Protein AF-A0A536GMS0-F1 (afdb_monomer)

Sequence (43 aa):
ACIGPITAQTARDLAMRVDIIAQEYTTRGLVEAIVRSRTPISA

Nearest PDB structures (foldseek):
  1jr2-assembly2_B  TM=8.736E-01  e=1.235E+00  Homo sapiens
  3re1-assembly2_B  TM=6.591E-01  e=7.213E+00  Pseudomonas syringae pv. tomato str. DC3000

Solvent-accessible surface area (backbone atoms only — not comparable to full-atom values): 2638 Å² total; per-residue (Å²): 100,28,54,32,71,68,58,41,48,56,37,45,76,69,72,43,84,72,88,42,64,22,89,42,83,42,74,65,34,31,52,52,49,55,58,70,71,52,77,79,82,81,126

Structure (mmCIF, N/CA/C/O backbone):
data_AF-A0A536GMS0-F1
#
_entry.id   AF-A0A536GMS0-F1
#
loop_
_atom_site.group_PDB
_atom_site.id
_atom_site.type_symbol
_atom_site.label_atom_id
_atom_site.label_alt_id
_atom_site.label_comp_id
_atom_site.label_asym_id
_atom_site.label_entity_id
_atom_site.label_seq_id
_atom_site.pdbx_PDB_ins_code
_atom_site.Cartn_x
_atom_site.Cartn_y
_atom_site.Cartn_z
_atom_site.occupancy
_atom_site.B_iso_or_equiv
_atom_site.auth_seq_id
_atom_site.auth_comp_id
_atom_site.auth_asym_id
_atom_site.auth_atom_id
_atom_site.pdbx_PDB_model_num
ATOM 1 N N . ALA A 1 1 ? 0.440 -2.698 -5.220 1.00 95.19 1 ALA A N 1
ATOM 2 C CA . ALA A 1 1 ? 1.207 -2.164 -4.074 1.00 95.19 1 ALA A CA 1
ATOM 3 C C . ALA A 1 1 ? 0.251 -1.437 -3.136 1.00 95.19 1 ALA A C 1
ATOM 5 O O . ALA A 1 1 ? -0.639 -0.765 -3.641 1.00 95.19 1 ALA A O 1
ATOM 6 N N . CYS A 1 2 ? 0.411 -1.555 -1.819 1.00 98.12 2 CYS A N 1
ATOM 7 C CA . CYS A 1 2 ? -0.457 -0.921 -0.821 1.00 98.12 2 CYS A CA 1
ATOM 8 C C . CYS A 1 2 ? 0.371 -0.186 0.243 1.00 98.12 2 CYS A C 1
ATOM 10 O O . CYS A 1 2 ? 1.455 -0.642 0.604 1.00 98.12 2 CYS A O 1
ATOM 12 N N . ILE A 1 3 ? -0.151 0.931 0.763 1.00 96.94 3 ILE A N 1
ATOM 13 C CA . ILE A 1 3 ? 0.535 1.767 1.769 1.00 96.94 3 ILE A CA 1
ATOM 14 C C . ILE A 1 3 ? 0.619 1.109 3.155 1.00 96.94 3 ILE A C 1
ATOM 16 O O . ILE A 1 3 ? 1.442 1.501 3.969 1.00 96.94 3 ILE A O 1
ATOM 20 N N . GLY A 1 4 ? -0.206 0.094 3.419 1.00 96.94 4 GLY A N 1
ATOM 21 C CA . GLY A 1 4 ? -0.205 -0.630 4.684 1.00 96.94 4 GLY A CA 1
ATOM 22 C C . GLY A 1 4 ? -1.085 -1.884 4.657 1.00 96.94 4 GLY A C 1
ATOM 23 O O . GLY A 1 4 ? -1.748 -2.161 3.647 1.00 96.94 4 GLY A O 1
ATOM 24 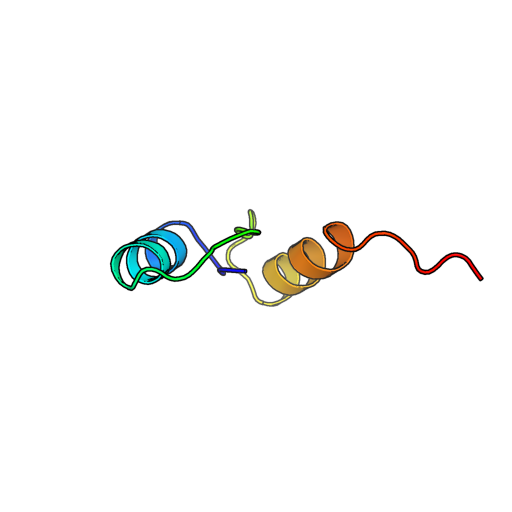N N . PRO A 1 5 ? -1.101 -2.650 5.763 1.00 96.75 5 PRO A N 1
ATOM 25 C CA . PRO A 1 5 ? -1.744 -3.962 5.831 1.00 96.75 5 PRO A CA 1
ATOM 26 C C . PRO A 1 5 ? -3.270 -3.904 5.697 1.00 96.75 5 PRO A C 1
ATOM 28 O O . PRO A 1 5 ? -3.850 -4.784 5.071 1.00 96.75 5 PRO A O 1
ATOM 31 N N . ILE A 1 6 ? -3.917 -2.855 6.211 1.00 97.69 6 ILE A N 1
ATOM 32 C CA . ILE A 1 6 ? -5.380 -2.703 6.137 1.00 97.69 6 ILE A CA 1
ATOM 33 C C . ILE A 1 6 ? -5.823 -2.508 4.682 1.00 97.69 6 ILE A C 1
ATOM 35 O O . ILE A 1 6 ? -6.663 -3.251 4.187 1.00 97.69 6 ILE A O 1
ATOM 39 N N . THR A 1 7 ? -5.194 -1.578 3.956 1.00 97.50 7 THR A N 1
ATOM 40 C CA . THR A 1 7 ? -5.461 -1.379 2.522 1.00 97.50 7 THR A CA 1
ATOM 41 C C . THR A 1 7 ? -5.178 -2.644 1.712 1.00 97.50 7 THR A C 1
ATOM 43 O O . THR A 1 7 ? -5.920 -2.959 0.785 1.00 97.50 7 THR A O 1
ATOM 46 N N . ALA A 1 8 ? -4.118 -3.383 2.058 1.00 98.00 8 ALA A N 1
ATOM 47 C CA . ALA A 1 8 ? -3.798 -4.646 1.401 1.00 98.00 8 ALA A CA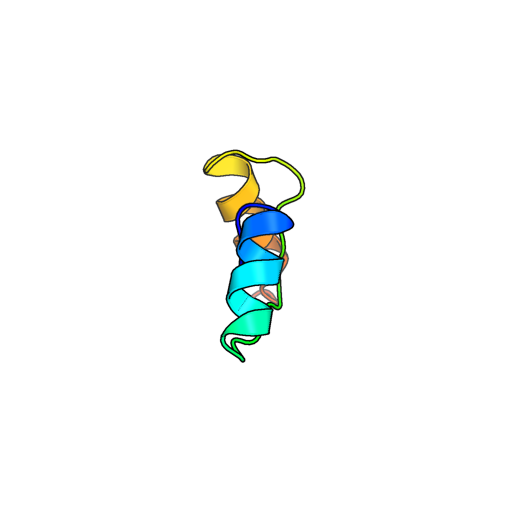 1
ATOM 48 C C . ALA A 1 8 ? -4.877 -5.709 1.631 1.00 98.00 8 ALA A C 1
ATOM 50 O O . ALA A 1 8 ? -5.191 -6.451 0.704 1.00 98.00 8 ALA A O 1
ATOM 51 N 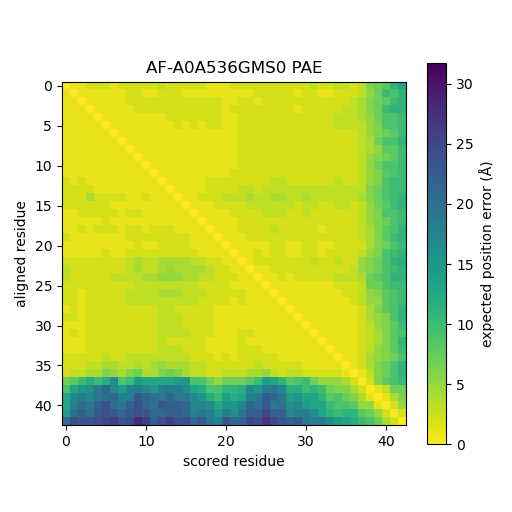N . GLN A 1 9 ? -5.448 -5.774 2.837 1.00 98.38 9 GLN A N 1
ATOM 52 C CA . GLN A 1 9 ? -6.547 -6.685 3.132 1.00 98.38 9 GLN A CA 1
ATOM 53 C C . GLN A 1 9 ? -7.776 -6.342 2.288 1.00 98.38 9 GLN A C 1
ATOM 55 O O . GLN A 1 9 ? -8.232 -7.196 1.538 1.00 98.38 9 GLN A O 1
ATOM 60 N N . THR A 1 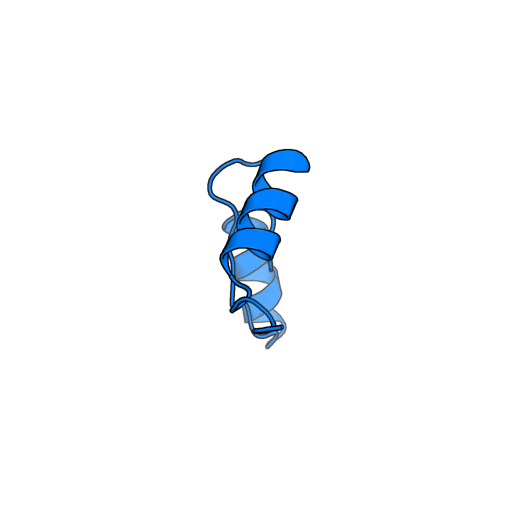10 ? -8.213 -5.078 2.287 1.00 98.50 10 THR A N 1
ATOM 61 C CA . THR A 1 10 ? -9.337 -4.629 1.447 1.00 98.50 10 THR A CA 1
ATOM 62 C C . THR A 1 10 ? -9.109 -4.942 -0.031 1.00 98.50 10 THR A C 1
ATOM 64 O O . THR A 1 10 ? -10.018 -5.388 -0.723 1.00 98.50 10 THR A O 1
ATOM 67 N N . ALA A 1 11 ? -7.886 -4.745 -0.531 1.00 98.31 11 ALA A N 1
ATOM 68 C CA . ALA A 1 11 ? -7.557 -5.075 -1.910 1.00 98.31 11 ALA A CA 1
ATOM 69 C C . ALA A 1 11 ? -7.697 -6.578 -2.202 1.00 98.31 11 ALA A C 1
ATOM 71 O O . ALA A 1 11 ? -8.270 -6.947 -3.225 1.00 98.31 11 ALA A O 1
ATOM 72 N N . ARG A 1 12 ? -7.222 -7.441 -1.297 1.00 98.25 12 ARG A N 1
ATOM 73 C CA . ARG A 1 12 ? -7.364 -8.900 -1.422 1.00 98.25 12 ARG A CA 1
ATOM 74 C C . ARG A 1 12 ? -8.816 -9.353 -1.342 1.00 98.25 12 ARG A C 1
ATOM 76 O O . ARG A 1 12 ? -9.201 -10.222 -2.117 1.00 98.25 12 ARG A O 1
ATOM 83 N N . ASP A 1 13 ? -9.612 -8.748 -0.465 1.00 98.56 13 ASP A N 1
ATOM 84 C CA . ASP A 1 13 ? -11.046 -9.040 -0.338 1.00 98.56 13 ASP A CA 1
ATOM 85 C C . ASP A 1 13 ? -11.799 -8.706 -1.637 1.00 98.56 13 ASP A C 1
ATOM 87 O O . ASP A 1 13 ? -12.756 -9.381 -2.007 1.00 98.56 13 ASP A O 1
ATOM 91 N N . LEU A 1 14 ? -11.311 -7.710 -2.382 1.00 98.50 14 LEU A N 1
ATOM 92 C CA . LEU A 1 14 ? -11.779 -7.345 -3.723 1.00 98.50 14 LEU A CA 1
ATOM 93 C C . LEU A 1 14 ? -11.118 -8.163 -4.850 1.00 98.50 14 LEU A C 1
ATOM 95 O O . LEU A 1 14 ? -11.152 -7.755 -6.010 1.00 98.50 14 LEU A O 1
ATOM 99 N N . ALA A 1 15 ? -1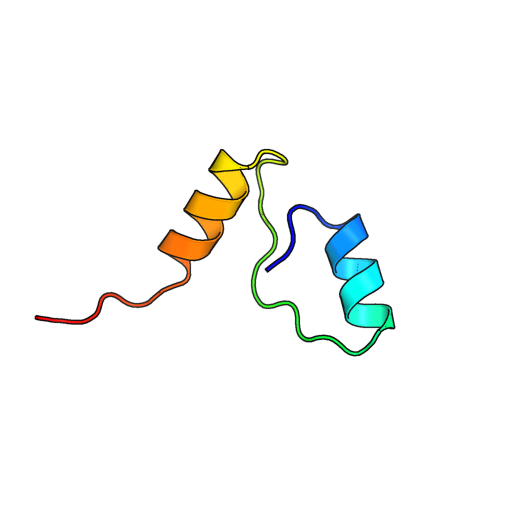0.488 -9.295 -4.525 1.00 98.38 15 ALA A N 1
ATOM 100 C CA . ALA A 1 15 ? -9.762 -10.170 -5.449 1.00 98.38 15 ALA A CA 1
ATOM 101 C C . ALA A 1 15 ? -8.612 -9.490 -6.225 1.00 98.38 15 ALA A C 1
ATOM 103 O O . ALA A 1 15 ? -8.152 -10.004 -7.247 1.00 98.38 15 ALA A O 1
ATOM 104 N N . MET A 1 16 ? -8.096 -8.356 -5.739 1.00 98.25 16 MET A N 1
ATOM 105 C CA . MET A 1 16 ? -6.913 -7.722 -6.319 1.00 98.25 16 MET A CA 1
ATOM 106 C C . MET A 1 16 ? -5.634 -8.392 -5.819 1.00 98.25 16 MET A C 1
ATOM 108 O O . MET A 1 16 ? -5.465 -8.707 -4.637 1.00 98.25 16 MET A O 1
ATOM 112 N N . ARG A 1 17 ? -4.673 -8.547 -6.728 1.00 97.50 17 ARG A N 1
ATOM 113 C CA . ARG A 1 17 ? -3.329 -9.015 -6.396 1.00 97.50 17 ARG A CA 1
ATOM 114 C C . ARG A 1 17 ? -2.531 -7.898 -5.716 1.00 97.50 17 ARG A C 1
ATOM 116 O O . ARG A 1 17 ? -2.446 -6.780 -6.223 1.00 97.50 17 ARG A O 1
ATOM 123 N N . VAL A 1 18 ? -1.908 -8.211 -4.579 1.00 96.88 18 VAL A N 1
ATOM 124 C CA . VAL A 1 18 ? -1.051 -7.279 -3.829 1.00 96.88 18 VAL A CA 1
ATOM 125 C C . VAL A 1 18 ? 0.364 -7.838 -3.730 1.00 96.88 18 VAL A C 1
ATOM 127 O O . VAL A 1 18 ? 0.643 -8.676 -2.878 1.00 96.88 18 VAL A O 1
ATOM 130 N N . ASP A 1 19 ? 1.262 -7.335 -4.577 1.00 96.31 19 ASP A N 1
ATOM 131 C CA . ASP A 1 19 ? 2.668 -7.771 -4.619 1.00 96.31 19 ASP A CA 1
ATOM 132 C 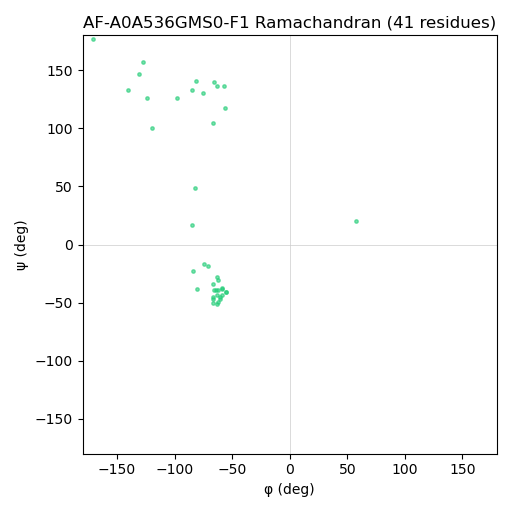C . ASP A 1 19 ? 3.576 -7.068 -3.601 1.00 96.31 19 ASP A C 1
ATOM 134 O O . ASP A 1 19 ? 4.645 -7.564 -3.262 1.00 96.31 19 ASP A O 1
ATOM 138 N N . ILE A 1 20 ? 3.183 -5.877 -3.141 1.00 96.56 20 ILE A N 1
ATOM 139 C CA . ILE A 1 20 ? 4.029 -4.994 -2.326 1.00 96.56 20 ILE A CA 1
ATOM 140 C C . ILE A 1 20 ? 3.166 -4.345 -1.251 1.00 96.56 20 ILE A C 1
ATOM 142 O O . ILE A 1 20 ? 2.112 -3.789 -1.567 1.00 96.56 20 ILE A O 1
ATOM 146 N N . ILE A 1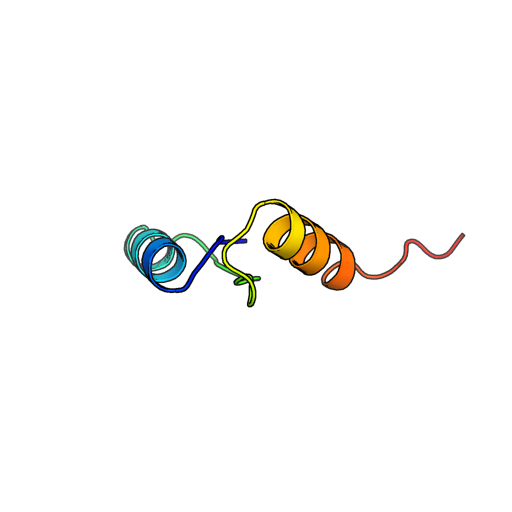 21 ? 3.640 -4.359 -0.008 1.00 97.00 21 ILE A N 1
ATOM 147 C CA . ILE A 1 21 ? 3.089 -3.581 1.105 1.00 97.00 21 ILE A CA 1
ATOM 148 C C . ILE A 1 21 ? 4.233 -2.740 1.675 1.00 97.00 21 ILE A C 1
ATOM 150 O O . ILE A 1 21 ? 5.300 -3.280 1.969 1.00 97.00 21 ILE A O 1
ATOM 154 N N . ALA A 1 22 ? 4.036 -1.426 1.780 1.00 97.12 22 ALA A N 1
ATOM 155 C CA . ALA A 1 22 ? 5.038 -0.527 2.347 1.00 97.12 22 ALA A CA 1
ATOM 156 C C . ALA A 1 22 ? 5.249 -0.814 3.846 1.00 97.12 22 ALA A C 1
ATOM 158 O O . ALA A 1 22 ? 4.290 -1.078 4.570 1.00 97.12 22 ALA A O 1
ATOM 159 N N . GLN A 1 23 ? 6.503 -0.763 4.306 1.00 93.56 23 GLN A N 1
ATOM 160 C CA . GLN A 1 23 ? 6.832 -0.896 5.734 1.00 93.56 23 GLN A CA 1
ATOM 161 C C . GLN A 1 23 ? 6.611 0.416 6.490 1.00 93.56 23 GLN A C 1
ATOM 163 O O . GLN A 1 23 ? 6.148 0.407 7.624 1.00 93.56 23 GLN A O 1
ATOM 168 N N . GLU A 1 24 ? 6.934 1.539 5.848 1.00 94.19 24 GLU A N 1
ATOM 169 C CA . GLU A 1 24 ? 6.684 2.873 6.377 1.00 94.19 24 GLU A CA 1
ATOM 170 C C . GLU A 1 24 ? 5.394 3.421 5.755 1.00 94.19 24 GLU A C 1
ATOM 172 O O . GLU A 1 24 ? 5.253 3.465 4.530 1.00 94.19 24 GLU A O 1
ATOM 177 N N . TYR A 1 25 ? 4.446 3.842 6.596 1.00 95.06 25 TYR A N 1
ATOM 178 C CA . TYR A 1 25 ? 3.107 4.284 6.181 1.00 95.06 25 TYR A CA 1
ATOM 179 C C . TYR A 1 25 ? 3.103 5.743 5.707 1.00 95.06 25 TYR A C 1
ATOM 181 O O . TYR A 1 25 ? 2.290 6.563 6.129 1.00 95.06 25 TYR A O 1
ATOM 189 N N . THR A 1 26 ? 4.051 6.073 4.837 1.00 95.81 26 THR A N 1
ATOM 190 C CA . THR A 1 26 ? 4.227 7.396 4.242 1.00 95.81 26 THR A CA 1
ATOM 191 C C . THR A 1 26 ? 4.284 7.270 2.725 1.00 95.81 26 THR A C 1
ATOM 193 O O . THR A 1 26 ? 4.632 6.222 2.176 1.00 95.81 26 THR A O 1
ATOM 196 N N . THR A 1 27 ? 3.974 8.355 2.012 1.00 96.06 27 THR A N 1
ATOM 197 C CA . THR A 1 27 ? 4.098 8.393 0.545 1.00 96.06 27 THR A CA 1
ATOM 198 C C . THR A 1 27 ? 5.515 8.035 0.099 1.00 96.06 27 THR A C 1
ATOM 200 O O . THR A 1 27 ? 5.688 7.271 -0.848 1.00 96.06 27 THR A O 1
ATOM 203 N N . ARG A 1 28 ? 6.531 8.533 0.818 1.00 97.00 28 ARG A N 1
ATOM 204 C CA . ARG A 1 28 ? 7.941 8.230 0.551 1.00 97.00 28 ARG A CA 1
ATOM 205 C C . ARG A 1 28 ? 8.238 6.738 0.719 1.00 97.00 28 ARG A C 1
ATOM 207 O O . ARG A 1 28 ? 8.756 6.133 -0.214 1.00 97.00 28 ARG A O 1
ATOM 214 N N . GLY A 1 29 ? 7.817 6.132 1.831 1.00 96.00 29 GLY A N 1
ATOM 215 C CA . GLY A 1 29 ? 7.993 4.698 2.072 1.00 96.00 29 GLY A CA 1
ATOM 216 C C . GLY A 1 29 ? 7.332 3.812 1.011 1.00 96.00 29 GLY A C 1
ATOM 217 O O . GLY A 1 29 ? 7.903 2.805 0.588 1.00 96.00 29 GLY A O 1
ATOM 218 N N . LEU A 1 30 ? 6.152 4.201 0.516 1.00 96.50 30 LEU A N 1
ATOM 219 C CA . LEU A 1 30 ? 5.482 3.485 -0.573 1.00 96.50 30 LEU A CA 1
ATOM 220 C C . LEU A 1 30 ? 6.251 3.589 -1.897 1.00 96.50 30 LEU A C 1
ATOM 222 O O . LEU A 1 30 ? 6.418 2.579 -2.582 1.00 96.50 30 LEU A O 1
ATOM 226 N N . VAL A 1 31 ? 6.727 4.785 -2.254 1.00 95.94 31 VAL A N 1
ATOM 227 C CA 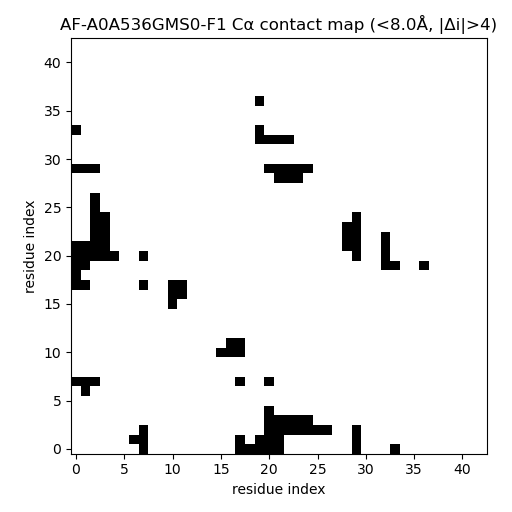. VAL A 1 31 ? 7.529 4.989 -3.470 1.00 95.94 31 VAL A CA 1
ATOM 228 C C . VAL A 1 31 ? 8.814 4.162 -3.406 1.00 95.94 31 VAL A C 1
ATOM 230 O O . VAL A 1 31 ? 9.108 3.430 -4.350 1.00 95.94 31 VAL A O 1
ATOM 233 N N . GLU A 1 32 ? 9.534 4.199 -2.284 1.00 94.88 32 GLU A N 1
ATOM 234 C CA . GLU A 1 32 ? 10.750 3.404 -2.069 1.00 94.88 32 GLU A CA 1
ATOM 235 C C . GLU A 1 32 ? 10.481 1.894 -2.195 1.00 94.88 32 GLU A C 1
ATOM 237 O O . GLU A 1 32 ? 11.224 1.182 -2.877 1.00 94.88 32 GLU A O 1
ATOM 242 N N . ALA A 1 33 ? 9.384 1.399 -1.609 1.00 94.12 33 ALA A N 1
ATOM 243 C CA . ALA A 1 33 ? 8.991 -0.006 -1.716 1.00 94.12 33 ALA A CA 1
ATOM 244 C C . ALA A 1 33 ? 8.701 -0.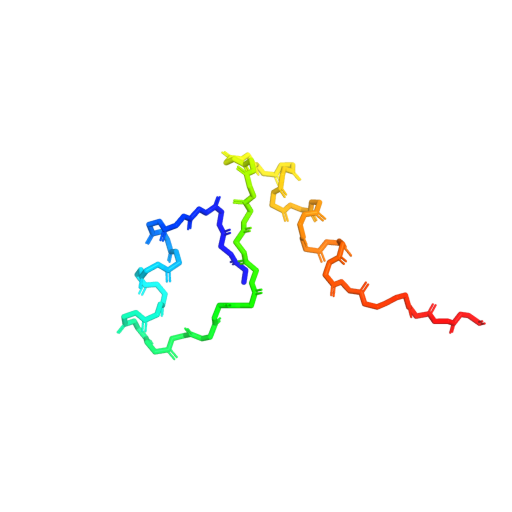425 -3.169 1.00 94.12 33 ALA A C 1
ATOM 246 O O . ALA A 1 33 ? 9.089 -1.519 -3.585 1.00 94.12 33 ALA A O 1
ATOM 247 N N . ILE A 1 34 ? 8.058 0.446 -3.956 1.00 94.88 34 ILE A N 1
ATOM 248 C CA . ILE A 1 34 ? 7.804 0.206 -5.382 1.00 94.88 34 ILE A CA 1
ATOM 249 C C . ILE A 1 34 ? 9.117 0.182 -6.166 1.00 94.88 34 ILE A C 1
ATOM 251 O O . ILE A 1 34 ? 9.330 -0.742 -6.948 1.00 94.88 34 ILE A O 1
ATOM 255 N N . VAL A 1 35 ? 10.012 1.148 -5.950 1.00 94.25 35 VAL A N 1
ATOM 256 C CA . VAL A 1 35 ? 11.302 1.207 -6.655 1.00 94.25 35 VAL A CA 1
ATOM 257 C C . VAL A 1 35 ? 12.141 -0.039 -6.364 1.00 94.25 35 VAL A C 1
ATOM 259 O O . VAL A 1 35 ? 12.623 -0.668 -7.301 1.00 94.25 35 VAL A O 1
ATOM 262 N N . ARG A 1 36 ? 12.234 -0.466 -5.096 1.00 91.81 36 ARG A N 1
ATOM 263 C CA . ARG A 1 36 ? 12.996 -1.663 -4.693 1.00 91.81 36 ARG A CA 1
ATOM 264 C C . ARG A 1 36 ? 12.448 -2.964 -5.284 1.00 91.81 36 ARG A C 1
ATOM 266 O O . ARG A 1 36 ? 13.196 -3.919 -5.452 1.00 91.81 36 ARG A O 1
ATOM 273 N N . SER A 1 37 ? 11.147 -3.023 -5.564 1.00 89.50 37 SER A N 1
ATOM 274 C CA . SER A 1 37 ? 10.509 -4.220 -6.129 1.00 89.50 37 SER A CA 1
ATOM 275 C C . SER A 1 37 ? 10.813 -4.450 -7.611 1.00 89.50 37 SER A C 1
ATOM 277 O O . SER A 1 37 ? 10.575 -5.546 -8.117 1.00 89.50 37 SER A O 1
ATOM 279 N N . ARG A 1 38 ? 11.305 -3.429 -8.326 1.00 85.62 38 ARG A N 1
ATOM 280 C CA . ARG A 1 38 ? 11.619 -3.546 -9.750 1.00 85.62 38 ARG A CA 1
ATOM 281 C C . ARG A 1 38 ? 13.018 -4.125 -9.930 1.00 85.62 38 ARG A C 1
ATOM 283 O O . ARG A 1 38 ? 13.974 -3.649 -9.326 1.00 85.62 38 ARG A O 1
ATOM 290 N N . THR A 1 39 ? 13.149 -5.117 -10.805 1.00 63.94 39 THR A N 1
ATOM 291 C CA . THR A 1 39 ? 14.448 -5.518 -11.359 1.00 63.94 39 THR A CA 1
ATOM 292 C C . THR A 1 39 ? 15.006 -4.341 -12.170 1.00 63.94 39 THR A C 1
ATOM 294 O O . THR A 1 39 ? 14.227 -3.713 -12.898 1.00 63.94 39 THR A O 1
ATOM 297 N N . PRO A 1 40 ? 16.305 -3.999 -12.066 1.00 62.09 40 PRO A N 1
ATOM 298 C CA . PRO A 1 40 ? 16.877 -2.974 -12.927 1.00 62.09 40 PRO A CA 1
ATOM 299 C C . PRO A 1 40 ? 16.670 -3.374 -14.389 1.00 62.09 40 PRO A C 1
ATOM 301 O O . PRO A 1 40 ? 16.881 -4.532 -14.751 1.00 62.09 40 PRO A O 1
ATOM 304 N N . ILE A 1 41 ? 16.275 -2.418 -15.230 1.00 63.28 41 ILE A N 1
ATOM 305 C CA . ILE A 1 41 ? 16.469 -2.563 -16.672 1.00 63.28 41 ILE A CA 1
ATOM 306 C C . ILE A 1 41 ? 17.986 -2.529 -16.851 1.00 63.28 41 ILE A C 1
ATOM 308 O O . ILE A 1 41 ? 18.594 -1.476 -16.659 1.00 63.28 41 ILE A O 1
ATOM 312 N N . SER A 1 42 ? 18.608 -3.683 -17.099 1.00 60.47 42 SER A N 1
ATOM 313 C CA . SER A 1 42 ? 20.004 -3.719 -17.535 1.00 60.47 42 SER A CA 1
ATOM 314 C C . SER A 1 42 ? 20.112 -2.876 -18.802 1.00 60.47 42 SER A C 1
ATOM 316 O O . SER A 1 42 ? 19.423 -3.160 -19.783 1.00 60.47 42 SER A O 1
ATOM 318 N N . ALA A 1 43 ? 20.908 -1.811 -18.721 1.00 54.50 43 ALA A N 1
ATOM 319 C CA . ALA A 1 43 ? 21.361 -1.053 -19.879 1.00 54.50 43 ALA A CA 1
ATOM 320 C C . ALA A 1 43 ? 22.395 -1.866 -20.665 1.00 54.50 43 ALA A C 1
ATOM 322 O O . ALA A 1 43 ? 23.166 -2.609 -20.010 1.00 54.50 43 ALA A O 1
#

Foldseek 3Di:
DELADVRVVVCVVVVHDDPWYFPHNDPVSVVVRVVVPDDDPDD

pLDDT: mean 91.98, std 11.61, range [54.5, 98.56]

Radius of gyration: 11.61 Å; Cα contacts (8 Å, |Δi|>4): 51; chains: 1; bounding box: 33×19×26 Å

Secondary structure (DSSP, 8-state):
-BSSHHHHHHHHHTT-----B-SSSSHHHHHHHHHHHSPP---

Mean predicted aligned error: 4.17 Å